Protein AF-A0A383EMR1-F1 (afdb_monomer_lite)

Sequence (99 aa):
NNWFMPKEYIEFDISKWVLEQCDGDTELQRAGQELMAFQERNLLPLLNFMYYLVETMKKHNIVWGVGRGSSVSSFVLYKIGINRINPIYYSLDFSEFLR

Secondary structure (DSSP, 8-state):
----S-HHHHS--HHHHHHHT--HHHHHHHHHHHHHHHHHTT-HHHHHHHHHHHHHHHHTT----S--GGGGG-HHHHHHTS--S-TTTTT--GGGT--

Radius of gyration: 13.09 Å; chains: 1; bounding box: 33×26×32 Å

pLDDT: mean 92.21, std 7.54, range [53.56, 98.19]

Structure (mmCIF, N/CA/C/O backbone):
data_AF-A0A383EMR1-F1
#
_entry.id   AF-A0A383EMR1-F1
#
loop_
_atom_site.group_PDB
_atom_site.id
_atom_site.type_symbol
_atom_site.label_atom_id
_atom_site.label_alt_id
_atom_site.label_comp_id
_atom_site.label_asym_id
_atom_site.label_entity_id
_atom_site.label_seq_id
_atom_site.pdbx_PDB_ins_code
_atom_site.Cartn_x
_atom_site.Cartn_y
_atom_site.Cartn_z
_atom_site.occupancy
_atom_site.B_iso_or_equiv
_atom_site.auth_seq_id
_atom_site.auth_comp_id
_atom_site.auth_asym_id
_atom_site.auth_atom_id
_atom_site.pdbx_PDB_model_num
ATOM 1 N N . ASN A 1 1 ? 17.380 8.052 -4.650 1.00 53.56 1 ASN A N 1
ATOM 2 C CA . ASN A 1 1 ? 16.079 8.375 -5.277 1.00 53.56 1 ASN A CA 1
ATOM 3 C C . ASN A 1 1 ? 15.882 7.764 -6.664 1.00 53.56 1 ASN A C 1
ATOM 5 O O . ASN A 1 1 ? 15.210 8.373 -7.480 1.00 53.56 1 ASN A O 1
ATOM 9 N N . ASN A 1 2 ? 16.365 6.546 -6.934 1.00 67.56 2 ASN A N 1
ATOM 10 C CA . ASN A 1 2 ? 16.179 5.916 -8.248 1.00 67.56 2 ASN A CA 1
ATOM 11 C C . ASN A 1 2 ? 15.394 4.6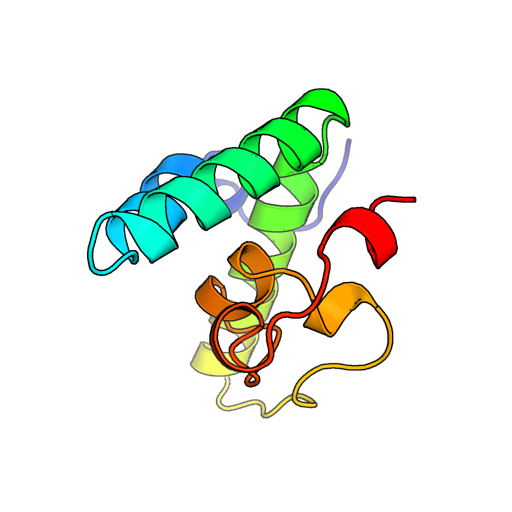14 -8.077 1.00 67.56 2 ASN A C 1
ATOM 13 O O . ASN A 1 2 ? 15.975 3.534 -8.033 1.00 67.56 2 ASN A O 1
ATOM 17 N N . TRP A 1 3 ? 14.075 4.734 -7.914 1.00 82.69 3 TRP A N 1
ATOM 18 C CA . TRP A 1 3 ? 13.182 3.586 -8.052 1.00 82.69 3 TRP A CA 1
ATOM 19 C C . TRP A 1 3 ? 13.100 3.228 -9.536 1.00 82.69 3 TRP A C 1
ATOM 21 O O . TRP A 1 3 ? 12.774 4.078 -10.363 1.00 82.69 3 TRP A O 1
ATOM 31 N N . PHE A 1 4 ? 13.432 1.985 -9.880 1.00 88.31 4 PHE A N 1
ATOM 32 C CA . PHE A 1 4 ? 13.408 1.505 -11.261 1.00 88.31 4 PHE A CA 1
ATOM 33 C C . PHE A 1 4 ? 11.981 1.130 -11.674 1.00 88.31 4 PHE A C 1
ATOM 35 O O . PHE A 1 4 ? 11.599 -0.039 -11.639 1.00 88.31 4 PHE A O 1
ATOM 42 N N . MET A 1 5 ? 11.193 2.135 -12.051 1.00 92.25 5 MET A N 1
ATOM 43 C CA . MET A 1 5 ? 9.844 1.971 -12.596 1.00 92.25 5 MET A CA 1
ATOM 44 C C . MET A 1 5 ? 9.519 3.081 -13.612 1.00 92.25 5 MET A C 1
ATOM 46 O O . MET A 1 5 ? 10.152 4.140 -13.568 1.00 92.25 5 MET A O 1
ATOM 50 N N . PRO A 1 6 ? 8.571 2.866 -14.545 1.00 94.69 6 PRO A N 1
ATOM 51 C CA . PRO A 1 6 ? 8.178 3.883 -15.518 1.00 94.69 6 PRO A CA 1
ATOM 52 C C . PRO A 1 6 ? 7.640 5.161 -14.858 1.00 94.69 6 PRO A C 1
ATOM 54 O O . PRO A 1 6 ? 7.070 5.123 -13.767 1.00 94.69 6 PRO A O 1
ATOM 57 N N . LYS A 1 7 ? 7.783 6.300 -15.550 1.00 93.31 7 LYS A N 1
ATOM 58 C CA . LYS A 1 7 ? 7.406 7.630 -15.039 1.00 93.31 7 LYS A CA 1
ATOM 59 C C . LYS A 1 7 ? 5.942 7.709 -14.585 1.00 93.31 7 LYS A C 1
ATOM 61 O O . LYS A 1 7 ? 5.665 8.323 -13.561 1.00 93.31 7 LYS A O 1
ATOM 66 N N . GLU A 1 8 ? 5.044 7.028 -15.293 1.00 94.50 8 GLU A N 1
ATOM 67 C CA . GLU A 1 8 ? 3.615 6.958 -14.956 1.00 94.50 8 GLU A CA 1
ATOM 68 C C . GLU A 1 8 ? 3.349 6.390 -13.554 1.00 94.50 8 GLU A C 1
ATOM 70 O O . GLU A 1 8 ? 2.416 6.832 -12.897 1.00 94.50 8 GLU A O 1
ATOM 75 N N . TYR A 1 9 ? 4.200 5.482 -13.060 1.00 95.06 9 TYR A N 1
ATOM 76 C CA . TYR A 1 9 ? 4.112 4.937 -11.702 1.00 95.06 9 TYR A CA 1
ATOM 77 C C . TYR A 1 9 ? 4.820 5.824 -10.672 1.00 95.06 9 TYR A C 1
ATOM 79 O O . TYR A 1 9 ? 4.433 5.847 -9.509 1.00 95.06 9 TYR A O 1
ATOM 87 N N . ILE A 1 10 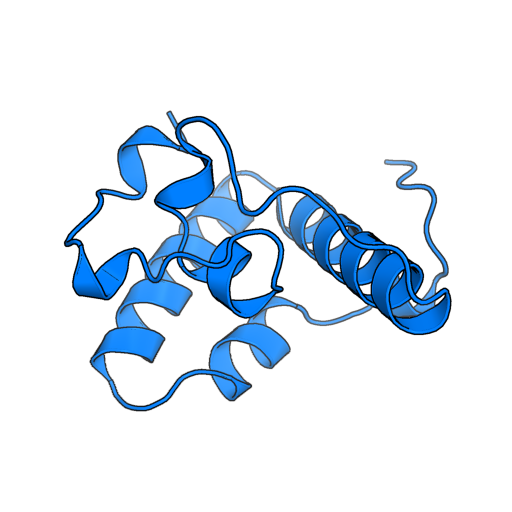? 5.848 6.580 -11.071 1.00 93.25 10 ILE A N 1
ATOM 88 C CA . ILE A 1 10 ? 6.525 7.549 -10.190 1.00 93.25 10 ILE A CA 1
ATOM 89 C C . ILE A 1 10 ? 5.579 8.687 -9.817 1.00 93.25 10 ILE A C 1
ATOM 91 O O . ILE A 1 10 ? 5.499 9.046 -8.646 1.00 93.25 10 ILE A O 1
ATOM 95 N N . GLU A 1 11 ? 4.858 9.220 -10.798 1.00 93.75 11 GLU A N 1
ATOM 96 C CA . GLU A 1 11 ? 3.930 10.345 -10.628 1.00 93.75 11 GLU A CA 1
ATOM 97 C C . GLU A 1 11 ? 2.522 9.899 -10.198 1.00 93.75 11 GLU A C 1
ATOM 99 O O . GLU A 1 11 ? 1.631 10.731 -10.040 1.00 93.75 11 GLU A O 1
ATOM 104 N N . PHE A 1 12 ? 2.314 8.594 -10.001 1.00 96.06 12 PHE A N 1
ATOM 105 C CA . PHE A 1 12 ? 1.030 8.035 -9.601 1.00 96.06 12 PHE A CA 1
ATOM 106 C C . PHE A 1 12 ? 0.659 8.436 -8.169 1.00 96.06 12 PHE A C 1
ATOM 108 O O . PHE A 1 12 ? 1.445 8.256 -7.233 1.00 96.06 12 PHE A O 1
ATOM 115 N N . ASP A 1 13 ? -0.569 8.926 -7.993 1.00 97.25 13 ASP A N 1
ATOM 116 C CA . ASP A 1 13 ? -1.145 9.221 -6.681 1.00 97.25 13 ASP A CA 1
ATOM 117 C C . ASP A 1 13 ? -1.712 7.940 -6.053 1.00 97.25 13 ASP A C 1
ATOM 119 O O . ASP A 1 13 ? -2.906 7.632 -6.138 1.00 97.25 13 ASP A O 1
ATOM 123 N N . ILE A 1 14 ? -0.821 7.164 -5.433 1.00 97.56 14 ILE A N 1
ATOM 124 C CA . ILE A 1 14 ? -1.191 5.907 -4.777 1.00 97.56 14 ILE A CA 1
ATOM 125 C C . ILE A 1 14 ? -2.141 6.112 -3.605 1.00 97.56 14 ILE A C 1
ATOM 127 O O . ILE A 1 14 ? -3.000 5.267 -3.371 1.00 97.56 14 ILE A O 1
ATOM 131 N N . SER A 1 15 ? -2.027 7.229 -2.885 1.00 97.62 15 SER A N 1
ATOM 132 C CA . SER A 1 15 ? -2.888 7.521 -1.742 1.00 97.62 15 SER A CA 1
ATOM 133 C C . SER A 1 15 ? -4.333 7.665 -2.196 1.00 97.62 15 SER A C 1
ATOM 135 O O . SER A 1 15 ? -5.217 7.010 -1.644 1.00 97.62 15 SER A O 1
ATOM 137 N N . LYS A 1 16 ? -4.566 8.457 -3.250 1.00 98.12 16 LYS A N 1
ATOM 138 C CA . LYS A 1 16 ? -5.892 8.596 -3.850 1.00 98.12 16 LYS A CA 1
ATOM 139 C C . LYS A 1 16 ? -6.424 7.255 -4.346 1.00 98.12 16 LYS A C 1
ATOM 141 O O . LYS A 1 16 ? -7.539 6.888 -3.985 1.00 98.12 16 LYS A O 1
ATOM 146 N N . TRP A 1 17 ? -5.624 6.508 -5.109 1.00 98.19 17 TRP A N 1
ATOM 147 C CA . TRP A 1 17 ? -6.057 5.218 -5.648 1.00 98.19 17 TRP A CA 1
ATOM 148 C C . TRP A 1 17 ? -6.477 4.242 -4.543 1.00 98.19 17 TRP A C 1
ATOM 150 O O . TRP A 1 17 ? -7.545 3.646 -4.638 1.00 98.19 17 TRP A O 1
ATOM 160 N N . VAL A 1 18 ? -5.686 4.113 -3.469 1.00 98.00 18 VAL A N 1
ATOM 161 C CA . VAL A 1 18 ? -6.000 3.222 -2.338 1.00 98.00 18 VAL A CA 1
ATOM 162 C C . VAL A 1 18 ? -7.312 3.621 -1.660 1.00 98.00 18 VAL A C 1
ATOM 164 O O . VAL A 1 18 ? -8.130 2.749 -1.366 1.00 98.00 18 VAL A O 1
ATOM 167 N N . LEU A 1 19 ? -7.530 4.917 -1.422 1.00 97.94 19 LEU A N 1
ATOM 168 C CA . LEU A 1 19 ? -8.761 5.414 -0.799 1.00 97.94 19 LEU A CA 1
ATOM 169 C C . LEU A 1 19 ? -9.990 5.149 -1.680 1.00 97.94 19 LEU A C 1
ATOM 171 O O . LEU A 1 19 ? -11.030 4.757 -1.163 1.00 97.94 19 LEU A O 1
ATOM 175 N N . GLU A 1 20 ? -9.858 5.278 -3.002 1.00 97.88 20 GLU A N 1
ATOM 176 C CA . GLU A 1 20 ? -10.921 4.945 -3.961 1.00 97.88 20 GLU A CA 1
ATOM 177 C C . GLU A 1 20 ? -11.254 3.441 -3.999 1.00 97.88 20 GLU A C 1
ATOM 179 O O . GLU A 1 20 ? -12.351 3.075 -4.410 1.00 97.88 20 GLU A O 1
ATOM 184 N N . GLN A 1 21 ? -10.341 2.563 -3.560 1.00 97.00 21 GLN A N 1
ATOM 185 C CA . GLN A 1 21 ? -10.597 1.117 -3.455 1.00 97.00 21 GLN A CA 1
ATOM 186 C C . GLN A 1 21 ? -11.273 0.703 -2.136 1.00 97.00 21 GLN A C 1
ATOM 188 O O . GLN A 1 21 ? -11.518 -0.492 -1.927 1.00 97.00 21 GLN A O 1
ATOM 193 N N . CYS A 1 22 ? -11.490 1.629 -1.202 1.00 97.25 22 CYS A N 1
ATOM 194 C CA . CYS A 1 22 ? -12.065 1.324 0.107 1.00 97.25 22 CYS A CA 1
ATOM 195 C C . CYS A 1 22 ? -13.597 1.257 0.050 1.00 97.25 22 CYS A C 1
ATOM 197 O O . CYS A 1 22 ? -14.237 2.079 -0.600 1.00 97.25 22 CYS A O 1
ATOM 199 N N . ASP A 1 23 ? -14.173 0.301 0.775 1.00 96.31 23 ASP A N 1
ATOM 200 C CA . ASP A 1 23 ? -15.613 0.121 0.938 1.00 96.31 23 ASP A CA 1
ATOM 201 C C . ASP A 1 23 ? -16.023 0.431 2.386 1.00 96.31 23 ASP A C 1
ATOM 203 O O . ASP A 1 23 ? -15.689 -0.290 3.331 1.00 96.31 23 ASP A O 1
ATOM 207 N N . GLY A 1 24 ? -16.723 1.552 2.557 1.00 96.62 24 GLY A N 1
ATOM 208 C CA . GLY A 1 24 ? -17.194 2.043 3.848 1.00 96.62 24 GLY A CA 1
ATOM 209 C C . GLY A 1 24 ? -16.129 2.706 4.732 1.00 96.62 24 GLY A C 1
ATOM 210 O O . GLY A 1 24 ? -14.929 2.740 4.446 1.00 96.62 24 GLY A O 1
ATOM 211 N N . ASP A 1 25 ? -16.600 3.247 5.857 1.00 96.75 25 ASP A N 1
ATOM 212 C CA . ASP A 1 25 ? -15.794 4.098 6.739 1.00 96.75 25 ASP A CA 1
ATOM 213 C C . ASP A 1 25 ? -14.651 3.344 7.429 1.00 96.75 25 ASP A C 1
ATOM 215 O O . ASP A 1 25 ? -13.587 3.913 7.663 1.00 96.75 25 ASP A O 1
ATOM 219 N N . THR A 1 26 ? -14.836 2.059 7.743 1.00 96.19 26 THR A N 1
ATOM 220 C CA . THR A 1 26 ? -13.814 1.250 8.425 1.00 96.19 26 THR A CA 1
ATOM 221 C C . THR A 1 26 ? -12.564 1.076 7.566 1.00 96.19 26 THR A C 1
ATOM 223 O O . THR A 1 26 ? -11.446 1.256 8.053 1.00 96.19 26 THR A O 1
ATOM 226 N N . GLU A 1 27 ? -12.741 0.752 6.283 1.00 97.50 27 GLU A N 1
ATOM 227 C CA . GLU A 1 27 ? -11.624 0.609 5.352 1.00 97.50 27 GLU A CA 1
ATOM 228 C C . GLU A 1 27 ? -10.949 1.957 5.090 1.00 97.50 27 GLU A C 1
ATOM 230 O O . GLU A 1 27 ? -9.721 2.038 5.141 1.00 97.50 27 GLU A O 1
ATOM 235 N N . LEU A 1 28 ? -11.738 3.022 4.897 1.00 97.75 28 LEU A N 1
ATOM 236 C CA . LEU A 1 28 ? -11.227 4.381 4.696 1.00 97.75 28 LEU A CA 1
ATOM 237 C C . LEU A 1 28 ? -10.384 4.863 5.881 1.00 97.75 28 LEU A C 1
ATOM 239 O O . LEU A 1 28 ? -9.286 5.383 5.684 1.00 97.75 28 LEU A O 1
ATOM 243 N N . GLN A 1 29 ? -10.860 4.663 7.113 1.00 96.88 29 GLN A N 1
ATOM 244 C CA . GLN A 1 29 ? -10.121 5.041 8.318 1.00 96.88 29 GLN A CA 1
ATOM 245 C C . GLN A 1 29 ? -8.803 4.274 8.428 1.00 96.88 29 GLN A C 1
ATOM 247 O O . GLN A 1 29 ? -7.758 4.885 8.659 1.00 96.88 29 GLN A O 1
ATOM 252 N N . ARG A 1 30 ? -8.828 2.951 8.217 1.00 96.69 30 ARG A N 1
ATOM 253 C CA . ARG A 1 30 ? -7.617 2.125 8.279 1.00 96.69 30 ARG A CA 1
ATOM 254 C C . ARG A 1 30 ? -6.621 2.507 7.185 1.00 96.69 30 ARG A C 1
ATOM 256 O O . ARG A 1 30 ? -5.447 2.711 7.484 1.00 96.69 30 ARG A O 1
ATOM 263 N N . ALA A 1 31 ? -7.073 2.638 5.940 1.00 97.56 31 ALA A N 1
ATOM 264 C CA . ALA A 1 31 ? -6.228 3.055 4.825 1.00 97.56 31 ALA A CA 1
ATOM 265 C C . ALA A 1 31 ? -5.614 4.437 5.074 1.00 97.56 31 ALA A C 1
ATOM 267 O O . ALA A 1 31 ? -4.409 4.606 4.902 1.00 97.56 31 ALA A O 1
ATOM 268 N N . GLY A 1 32 ? -6.410 5.402 5.544 1.00 97.25 32 GLY A N 1
ATOM 269 C CA . GLY A 1 32 ? -5.936 6.744 5.878 1.00 97.25 32 GLY A CA 1
ATOM 270 C C . GLY A 1 32 ? -4.840 6.737 6.946 1.00 97.25 32 GLY A C 1
ATOM 271 O O . GLY A 1 32 ? -3.804 7.372 6.761 1.00 97.25 32 GLY A O 1
ATOM 272 N N . GLN A 1 33 ? -5.027 5.979 8.032 1.00 96.62 33 GLN A N 1
ATOM 273 C CA . GLN A 1 33 ? -4.021 5.830 9.091 1.00 96.62 33 GLN A CA 1
ATOM 274 C C . GLN A 1 33 ? -2.698 5.267 8.562 1.00 96.62 33 GLN A C 1
ATOM 276 O O . GLN A 1 33 ? -1.632 5.820 8.838 1.00 96.62 33 GLN A O 1
ATOM 281 N N . GLU A 1 34 ? -2.755 4.191 7.777 1.00 97.06 34 GLU A N 1
ATOM 282 C CA . GLU A 1 34 ? -1.553 3.579 7.210 1.00 97.06 34 GLU A CA 1
ATOM 283 C C . GLU A 1 34 ? -0.855 4.506 6.206 1.00 97.06 34 GLU A C 1
ATOM 285 O O . GLU A 1 34 ? 0.364 4.673 6.272 1.00 97.06 34 GLU A O 1
ATOM 290 N N . LEU A 1 35 ? -1.607 5.152 5.307 1.00 97.69 35 LEU A N 1
ATOM 291 C CA . LEU A 1 35 ? -1.065 6.085 4.311 1.00 97.69 35 LEU A CA 1
ATOM 292 C C . LEU A 1 35 ? -0.365 7.281 4.966 1.00 97.69 35 LEU A C 1
ATOM 294 O O . LEU A 1 35 ? 0.722 7.656 4.523 1.00 97.69 35 LEU A O 1
ATOM 298 N N . MET A 1 36 ? -0.930 7.837 6.044 1.00 97.12 36 MET A N 1
ATOM 299 C CA . MET A 1 36 ? -0.264 8.882 6.830 1.00 97.12 36 MET A CA 1
ATOM 300 C C . MET A 1 36 ? 1.065 8.378 7.404 1.00 97.12 36 MET A C 1
ATOM 302 O O . MET A 1 36 ? 2.091 9.030 7.226 1.00 97.12 36 MET A O 1
ATOM 306 N N . ALA A 1 37 ? 1.086 7.179 7.991 1.00 96.25 37 ALA A N 1
ATOM 307 C CA . ALA A 1 37 ? 2.303 6.598 8.556 1.00 96.25 37 ALA A CA 1
ATOM 308 C C . ALA A 1 37 ? 3.391 6.311 7.499 1.00 96.25 37 ALA A C 1
ATOM 310 O O . ALA A 1 37 ? 4.585 6.473 7.782 1.00 96.25 37 ALA A O 1
ATOM 311 N N . PHE A 1 38 ? 3.007 5.909 6.280 1.00 96.25 38 PHE A N 1
ATOM 312 C CA . PHE A 1 38 ? 3.932 5.793 5.147 1.00 96.25 38 PHE A CA 1
ATOM 313 C C . PHE A 1 38 ? 4.447 7.165 4.697 1.00 96.25 38 PHE A C 1
ATOM 315 O O . PHE A 1 38 ? 5.643 7.309 4.435 1.00 96.25 38 PHE A O 1
ATOM 322 N N . GLN A 1 39 ? 3.578 8.175 4.621 1.00 95.75 39 GLN A N 1
ATOM 323 C CA . GLN A 1 39 ? 3.951 9.532 4.222 1.00 95.75 39 GLN A CA 1
ATOM 324 C C . GLN A 1 39 ? 4.938 10.168 5.205 1.00 95.75 39 GLN A C 1
ATOM 326 O O . GLN A 1 39 ? 5.965 10.686 4.775 1.00 95.75 39 GLN A O 1
ATOM 331 N N . GLU A 1 40 ? 4.685 10.065 6.511 1.00 95.94 40 GLU A N 1
ATOM 332 C CA . GLU A 1 40 ? 5.576 10.561 7.573 1.00 95.94 40 GLU A CA 1
ATOM 333 C C . GLU A 1 40 ? 6.997 9.980 7.476 1.00 95.94 40 GLU A C 1
ATOM 335 O O . GLU A 1 40 ? 7.972 10.625 7.858 1.00 95.94 40 GLU A O 1
ATOM 340 N N . ARG A 1 41 ? 7.127 8.771 6.917 1.00 94.62 41 ARG A N 1
ATOM 341 C CA . ARG A 1 41 ? 8.402 8.069 6.705 1.00 94.62 41 ARG A CA 1
ATOM 342 C C . ARG A 1 41 ? 8.975 8.245 5.293 1.00 94.62 41 ARG A C 1
ATOM 344 O O . ARG A 1 41 ? 9.989 7.631 4.976 1.00 94.62 41 ARG A O 1
ATOM 351 N N . ASN A 1 42 ? 8.354 9.062 4.438 1.00 94.69 42 ASN A N 1
ATOM 352 C CA . ASN A 1 42 ? 8.705 9.229 3.020 1.00 94.69 42 ASN A CA 1
ATOM 353 C C . ASN A 1 42 ? 8.673 7.915 2.209 1.00 94.69 42 ASN A C 1
ATOM 355 O O . ASN A 1 42 ? 9.468 7.712 1.290 1.00 94.69 42 ASN A O 1
ATOM 359 N N . L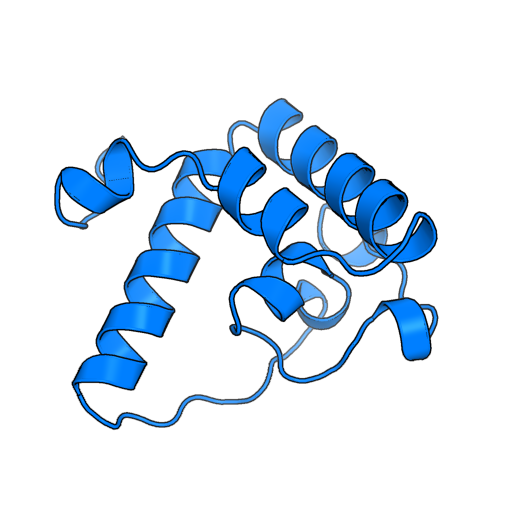EU A 1 43 ? 7.742 7.015 2.538 1.00 95.62 43 LEU A N 1
ATOM 360 C CA . LEU A 1 43 ? 7.605 5.691 1.925 1.00 95.62 43 LEU A CA 1
ATOM 361 C C . LEU A 1 43 ? 6.532 5.620 0.825 1.00 95.62 43 LEU A C 1
ATOM 363 O O . LEU A 1 43 ? 6.309 4.549 0.273 1.00 95.62 43 LEU A O 1
ATOM 367 N N . LEU A 1 44 ? 5.892 6.724 0.431 1.00 95.94 44 LEU A N 1
ATOM 368 C CA . LEU A 1 44 ? 4.958 6.702 -0.710 1.00 95.94 44 LEU A CA 1
ATOM 369 C C . LEU A 1 44 ? 5.599 6.177 -2.016 1.00 95.94 44 LEU A C 1
ATOM 371 O O . LEU A 1 44 ? 4.969 5.361 -2.688 1.00 95.94 44 LEU A O 1
ATOM 375 N N . PRO A 1 45 ? 6.868 6.503 -2.353 1.00 95.31 45 PRO A N 1
ATOM 376 C CA . PRO A 1 45 ? 7.528 5.912 -3.520 1.00 95.31 45 PRO A CA 1
ATOM 377 C C . PRO A 1 45 ? 7.671 4.383 -3.451 1.00 95.31 45 PRO A C 1
ATOM 379 O O . PRO A 1 45 ? 7.654 3.721 -4.487 1.00 95.31 45 PRO A O 1
ATOM 382 N N . LEU A 1 46 ? 7.784 3.813 -2.243 1.00 94.88 46 LEU A N 1
ATOM 383 C CA . LEU A 1 46 ? 7.778 2.361 -2.044 1.00 94.88 46 LEU A CA 1
ATOM 384 C C . LEU A 1 46 ? 6.415 1.778 -2.432 1.00 94.88 46 LEU A C 1
ATOM 386 O O . LEU A 1 46 ? 6.369 0.756 -3.109 1.00 94.88 46 LEU A O 1
ATOM 390 N N . LEU A 1 47 ? 5.314 2.425 -2.039 1.00 96.50 47 LEU A N 1
ATOM 391 C CA . LEU A 1 47 ? 3.964 1.980 -2.394 1.00 96.50 47 LEU A CA 1
ATOM 392 C C . LEU A 1 47 ? 3.726 2.044 -3.908 1.00 96.50 47 LEU A C 1
ATOM 394 O O . LEU A 1 47 ? 3.216 1.080 -4.478 1.00 96.50 47 LEU A O 1
ATOM 398 N N . ASN A 1 48 ? 4.178 3.115 -4.570 1.00 96.88 48 ASN A N 1
ATOM 399 C CA . ASN A 1 48 ? 4.148 3.228 -6.033 1.00 96.88 48 ASN A CA 1
ATOM 400 C C . ASN A 1 48 ? 4.892 2.064 -6.700 1.00 96.88 48 ASN A C 1
ATOM 402 O O . ASN A 1 48 ? 4.392 1.456 -7.647 1.00 96.88 48 ASN A O 1
ATOM 406 N N . PHE A 1 49 ? 6.064 1.706 -6.168 1.00 96.06 49 PHE A N 1
ATOM 407 C CA . PHE A 1 49 ? 6.832 0.569 -6.664 1.00 96.06 49 PHE A CA 1
ATOM 408 C C . PHE A 1 49 ? 6.126 -0.772 -6.426 1.00 96.06 49 PHE A C 1
ATOM 410 O O . PHE A 1 49 ? 6.112 -1.615 -7.321 1.00 96.06 49 PHE A O 1
ATOM 417 N N . MET A 1 50 ? 5.505 -0.977 -5.260 1.00 95.31 50 MET A N 1
ATOM 418 C CA . MET A 1 50 ? 4.717 -2.186 -4.985 1.00 95.31 50 MET A CA 1
ATOM 419 C C . MET A 1 50 ? 3.531 -2.318 -5.941 1.00 95.31 50 MET A C 1
ATOM 421 O O . MET A 1 50 ? 3.263 -3.410 -6.440 1.00 95.31 50 MET A O 1
ATOM 425 N N . TYR A 1 51 ? 2.852 -1.210 -6.236 1.00 96.31 51 TYR A N 1
ATOM 426 C CA . TYR A 1 51 ? 1.771 -1.177 -7.214 1.00 96.31 51 TYR A CA 1
ATOM 427 C C . TYR A 1 51 ? 2.269 -1.530 -8.620 1.00 96.31 51 TYR A C 1
ATOM 429 O O . TYR A 1 51 ? 1.739 -2.446 -9.247 1.00 96.31 51 TYR A O 1
ATOM 437 N N . TYR A 1 52 ? 3.358 -0.903 -9.075 1.00 96.25 52 TYR A N 1
ATOM 438 C CA . TYR A 1 52 ? 4.017 -1.246 -10.339 1.00 96.25 52 TYR A CA 1
ATOM 439 C C . TYR A 1 52 ? 4.395 -2.733 -10.427 1.00 96.25 52 TYR A C 1
ATOM 441 O O . TYR A 1 52 ? 4.156 -3.383 -11.449 1.00 96.25 52 TYR A O 1
ATOM 449 N N . LEU A 1 53 ? 4.971 -3.286 -9.357 1.00 94.81 53 LEU A N 1
ATOM 450 C CA . LEU A 1 53 ? 5.369 -4.689 -9.282 1.00 94.81 53 LEU A CA 1
ATOM 451 C C . LEU A 1 53 ? 4.167 -5.617 -9.483 1.00 94.81 53 LEU A C 1
ATOM 453 O O . LEU A 1 53 ? 4.228 -6.529 -10.308 1.00 94.81 53 LEU A O 1
ATOM 457 N N . VAL A 1 54 ? 3.075 -5.363 -8.759 1.00 94.44 54 VAL A N 1
ATOM 458 C CA . VAL A 1 54 ? 1.846 -6.157 -8.857 1.00 94.44 54 VAL A CA 1
ATOM 459 C C . VAL A 1 54 ? 1.238 -6.056 -10.253 1.00 94.44 54 VAL A C 1
ATOM 461 O O . VAL A 1 54 ? 0.924 -7.084 -10.851 1.00 94.44 54 VAL A O 1
ATOM 464 N N . GLU A 1 55 ? 1.114 -4.851 -10.806 1.00 95.12 55 GLU A N 1
ATOM 465 C CA . GLU A 1 55 ? 0.556 -4.650 -12.148 1.00 95.12 55 GLU A CA 1
ATOM 466 C C . GLU A 1 55 ? 1.400 -5.341 -13.225 1.00 95.12 55 GLU A C 1
ATOM 468 O O . GLU A 1 55 ? 0.864 -5.998 -14.121 1.00 95.12 55 GLU A O 1
ATOM 473 N N . THR A 1 56 ? 2.726 -5.296 -13.092 1.00 95.06 56 THR A N 1
ATOM 474 C CA . THR A 1 56 ? 3.646 -6.009 -13.985 1.00 95.06 56 THR A CA 1
ATOM 475 C C . THR A 1 56 ? 3.442 -7.519 -13.889 1.00 95.06 56 THR A C 1
ATOM 477 O O . THR A 1 56 ? 3.291 -8.192 -14.909 1.00 95.06 56 THR A O 1
ATOM 480 N N . MET A 1 57 ? 3.381 -8.074 -12.677 1.00 93.94 57 MET A N 1
ATOM 481 C CA . MET A 1 57 ? 3.162 -9.509 -12.495 1.00 93.94 57 MET A CA 1
ATOM 482 C C . MET A 1 57 ? 1.809 -9.955 -13.064 1.00 93.94 57 MET A C 1
ATOM 484 O O . MET A 1 57 ? 1.766 -10.953 -13.784 1.00 93.94 57 MET A O 1
ATOM 488 N N . LYS A 1 58 ? 0.728 -9.195 -12.831 1.00 93.00 58 LYS A N 1
ATOM 489 C CA . LYS A 1 58 ? -0.598 -9.471 -13.414 1.00 93.00 58 LYS A CA 1
ATOM 490 C C . LYS A 1 58 ? -0.553 -9.462 -14.9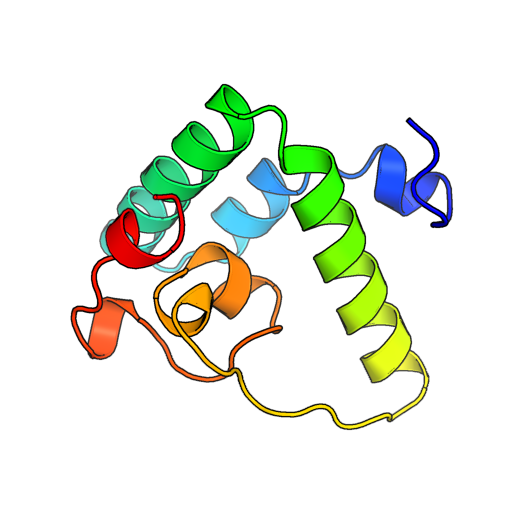38 1.00 93.00 58 LYS A C 1
ATOM 492 O O . LYS A 1 58 ? -1.003 -10.419 -15.561 1.00 93.00 58 LYS A O 1
ATOM 497 N N . LYS A 1 59 ? 0.031 -8.419 -15.539 1.00 95.69 59 LYS A N 1
ATOM 498 C CA . LYS A 1 59 ? 0.151 -8.270 -16.998 1.00 95.69 59 LYS A CA 1
ATOM 499 C C . LYS A 1 59 ? 0.863 -9.458 -17.650 1.00 95.69 59 LYS A C 1
ATOM 501 O O . LYS A 1 59 ? 0.523 -9.843 -18.765 1.00 95.69 59 LYS A O 1
ATOM 506 N N . HIS A 1 60 ? 1.834 -10.040 -16.953 1.00 95.94 60 HIS A N 1
ATOM 507 C CA . HIS A 1 60 ? 2.607 -11.186 -17.426 1.00 95.94 60 HIS A CA 1
ATOM 508 C C . HIS A 1 60 ? 2.077 -12.545 -16.932 1.00 95.94 60 HIS A C 1
ATOM 510 O O . HIS A 1 60 ? 2.727 -13.560 -17.170 1.00 95.94 60 HIS A O 1
ATOM 516 N N . ASN A 1 61 ? 0.904 -12.590 -16.286 1.00 94.12 61 ASN A N 1
ATOM 517 C CA . ASN A 1 61 ? 0.312 -13.801 -15.699 1.00 94.12 61 ASN A CA 1
ATOM 518 C C . ASN A 1 61 ? 1.255 -14.535 -14.725 1.00 94.12 61 ASN A C 1
ATOM 520 O O . ASN A 1 61 ? 1.253 -15.763 -14.632 1.00 94.12 61 ASN A O 1
ATOM 524 N N . ILE A 1 62 ? 2.075 -13.780 -13.994 1.00 93.56 62 ILE A N 1
ATOM 525 C CA . ILE A 1 62 ? 2.986 -14.302 -12.977 1.00 93.56 62 ILE A CA 1
ATOM 526 C C . ILE A 1 62 ? 2.244 -14.345 -11.644 1.00 93.56 62 ILE A C 1
ATOM 528 O O . ILE A 1 62 ? 1.665 -13.351 -11.213 1.00 93.56 62 ILE A O 1
ATOM 532 N N . VAL A 1 63 ? 2.289 -15.489 -10.965 1.00 87.25 63 VAL A N 1
ATOM 533 C CA . VAL A 1 63 ? 1.750 -15.647 -9.608 1.00 87.25 63 VAL A CA 1
ATOM 534 C C . VAL A 1 63 ? 2.852 -15.376 -8.585 1.00 87.25 63 VAL A C 1
ATOM 536 O O . VAL A 1 63 ? 3.980 -15.837 -8.749 1.00 87.25 63 VAL A O 1
ATOM 539 N N . TRP A 1 64 ? 2.524 -14.667 -7.505 1.00 88.12 64 TRP A N 1
ATOM 540 C CA . TRP A 1 64 ? 3.418 -14.429 -6.369 1.00 88.12 64 TRP A CA 1
ATOM 541 C C . TRP A 1 64 ? 2.815 -14.941 -5.057 1.00 88.12 64 TRP A C 1
ATOM 543 O O . TRP A 1 64 ? 1.610 -15.178 -4.941 1.00 88.12 64 TRP A O 1
ATOM 553 N N . GLY A 1 65 ? 3.687 -15.141 -4.066 1.00 80.38 65 GLY A N 1
ATOM 554 C CA . GLY A 1 65 ? 3.293 -15.571 -2.726 1.00 80.38 65 GLY A CA 1
ATOM 555 C C . GLY A 1 65 ? 2.409 -14.535 -2.028 1.00 80.38 65 GLY A C 1
ATOM 556 O O . GLY A 1 65 ? 2.605 -13.335 -2.178 1.00 80.38 65 GLY A O 1
ATOM 557 N N . VAL A 1 66 ? 1.453 -15.009 -1.232 1.00 70.94 66 VAL A N 1
ATOM 558 C CA . VAL A 1 66 ? 0.307 -14.229 -0.724 1.00 70.94 66 VAL A CA 1
ATOM 559 C C . VAL A 1 66 ? 0.579 -13.376 0.529 1.00 70.94 66 VAL A C 1
ATOM 561 O O . VAL A 1 66 ? -0.358 -13.017 1.243 1.00 70.94 66 VAL A O 1
ATOM 564 N N . GLY A 1 67 ? 1.844 -13.027 0.772 1.00 70.88 67 GLY A N 1
ATOM 565 C CA . GLY A 1 67 ? 2.305 -12.285 1.951 1.00 70.88 67 GLY A CA 1
ATOM 566 C C . GLY A 1 67 ? 3.092 -13.157 2.937 1.00 70.88 67 GLY A C 1
ATOM 567 O O . GLY A 1 67 ? 2.786 -14.333 3.131 1.00 70.8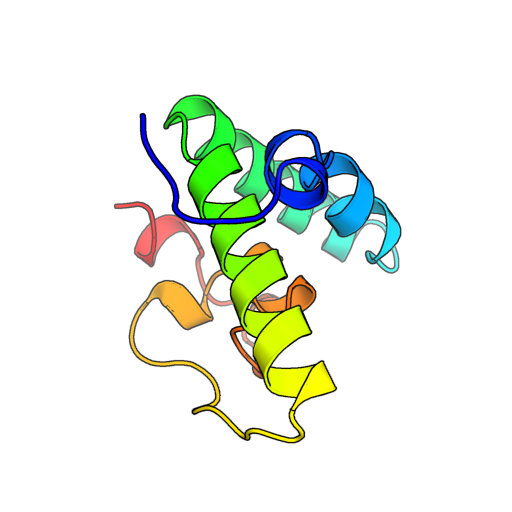8 67 GLY A O 1
ATOM 568 N N . ARG A 1 68 ? 4.151 -12.594 3.535 1.00 79.62 68 ARG A N 1
ATOM 569 C CA . ARG A 1 68 ? 4.980 -13.248 4.564 1.00 79.62 68 ARG A CA 1
ATOM 570 C C . ARG A 1 68 ? 5.509 -12.219 5.560 1.00 79.62 68 ARG A C 1
ATOM 572 O O . ARG A 1 68 ? 5.907 -11.131 5.156 1.00 79.62 68 ARG A O 1
ATOM 579 N N . GLY A 1 69 ? 5.594 -12.601 6.832 1.00 85.25 69 GLY A N 1
ATOM 580 C CA . GLY A 1 69 ? 6.064 -11.714 7.899 1.00 85.25 69 GLY A CA 1
ATOM 581 C C . GLY A 1 69 ? 5.056 -10.616 8.247 1.00 85.25 69 GLY A C 1
ATOM 582 O O . GLY A 1 69 ? 3.867 -10.742 7.959 1.00 85.25 69 GLY A O 1
ATOM 583 N N . SER A 1 70 ? 5.540 -9.538 8.862 1.00 87.62 70 SER A N 1
ATOM 584 C CA . SER A 1 70 ? 4.695 -8.453 9.376 1.00 87.62 70 SER A CA 1
ATOM 585 C C . SER A 1 70 ? 3.987 -7.645 8.286 1.00 87.62 70 SER A C 1
ATOM 587 O O . SER A 1 70 ? 2.977 -7.020 8.573 1.00 87.62 70 SER A O 1
ATOM 589 N N . SER A 1 71 ? 4.417 -7.704 7.019 1.00 89.31 71 SER A N 1
ATOM 590 C CA . SER A 1 71 ? 3.754 -6.968 5.929 1.00 89.31 71 SER A CA 1
ATOM 591 C C . SER A 1 71 ? 2.292 -7.358 5.725 1.00 89.31 71 SER A C 1
ATOM 593 O O . SER A 1 71 ? 1.525 -6.557 5.193 1.00 89.31 71 SER A O 1
ATOM 595 N N . VAL A 1 72 ? 1.890 -8.554 6.170 1.00 91.00 72 VAL A N 1
ATOM 596 C CA . VAL A 1 72 ? 0.508 -9.050 6.111 1.00 91.00 72 VAL A CA 1
ATOM 597 C C . VAL A 1 72 ? -0.455 -8.192 6.942 1.00 91.00 72 VAL A C 1
ATOM 599 O O . VAL A 1 72 ? -1.644 -8.167 6.635 1.00 91.00 72 VAL A O 1
ATOM 602 N N . SER A 1 73 ? 0.029 -7.445 7.942 1.00 93.19 73 SER A N 1
ATOM 603 C CA . SER A 1 73 ? -0.819 -6.562 8.751 1.00 93.19 73 SER A CA 1
ATOM 604 C C . SER A 1 73 ? -1.169 -5.229 8.076 1.00 93.19 73 SER A C 1
ATOM 606 O O . SER A 1 73 ? -2.019 -4.497 8.587 1.00 93.19 73 SER A O 1
ATOM 608 N N . SER A 1 74 ? -0.576 -4.913 6.916 1.00 95.44 74 SER A N 1
ATOM 609 C CA . SER A 1 74 ? -0.897 -3.693 6.166 1.00 95.44 74 SER A CA 1
ATOM 610 C C . SER A 1 74 ? -2.097 -3.867 5.244 1.00 95.44 74 SER A C 1
ATOM 612 O O . SER A 1 74 ? -2.092 -4.659 4.294 1.00 95.44 74 SER A O 1
ATOM 614 N N . PHE A 1 75 ? -3.117 -3.056 5.506 1.00 96.88 75 PHE A N 1
ATOM 615 C CA . PHE A 1 75 ? -4.316 -2.933 4.699 1.00 96.88 75 PHE A CA 1
ATOM 616 C C . PHE A 1 75 ? -4.036 -2.254 3.355 1.00 96.88 75 PHE A C 1
ATOM 618 O O . PHE A 1 75 ? -4.577 -2.674 2.333 1.00 96.88 75 PHE A O 1
ATOM 625 N N . VAL A 1 76 ? -3.129 -1.274 3.318 1.00 97.25 76 VAL A N 1
ATOM 626 C CA . VAL A 1 76 ? -2.680 -0.640 2.066 1.00 97.25 76 VAL A CA 1
ATOM 627 C C . VAL A 1 76 ? -2.033 -1.674 1.140 1.00 97.25 76 VAL A C 1
ATOM 629 O O . VAL A 1 76 ? -2.386 -1.764 -0.036 1.00 97.25 76 VAL A O 1
ATOM 632 N N . LEU A 1 77 ? -1.138 -2.518 1.667 1.00 95.62 77 LEU A N 1
ATOM 633 C CA . LEU A 1 77 ? -0.506 -3.590 0.886 1.00 95.62 77 LEU A CA 1
ATOM 634 C C . LEU A 1 77 ? -1.503 -4.679 0.458 1.00 95.62 77 LEU A C 1
ATOM 636 O O . LEU A 1 77 ? -1.345 -5.266 -0.616 1.00 95.62 77 LEU A O 1
ATOM 640 N N . TYR A 1 78 ? -2.536 -4.936 1.265 1.00 95.75 78 TYR A N 1
ATOM 641 C CA . TYR A 1 78 ? -3.662 -5.784 0.872 1.00 95.75 78 TYR A CA 1
ATOM 642 C C . TYR A 1 78 ? -4.431 -5.186 -0.318 1.00 95.75 78 TYR A C 1
ATOM 644 O O . TYR A 1 78 ? -4.632 -5.884 -1.309 1.00 95.75 78 TYR A O 1
ATOM 652 N N . LYS A 1 79 ? -4.777 -3.890 -0.288 1.00 96.50 79 LYS A N 1
ATOM 653 C CA . LYS A 1 79 ? -5.479 -3.214 -1.398 1.00 96.50 79 LYS A CA 1
ATOM 654 C C . LYS A 1 79 ? -4.660 -3.169 -2.686 1.00 96.50 79 LYS A C 1
ATOM 656 O O . LYS A 1 79 ? -5.209 -3.398 -3.758 1.00 96.50 79 LYS A O 1
ATOM 661 N N . ILE A 1 80 ? -3.346 -2.965 -2.589 1.00 95.88 80 ILE A N 1
ATOM 662 C CA . ILE A 1 80 ? -2.431 -3.037 -3.742 1.00 95.88 80 ILE A CA 1
ATOM 663 C C . ILE A 1 80 ? -2.378 -4.459 -4.336 1.00 95.88 80 ILE A C 1
ATOM 665 O O . ILE A 1 80 ? -2.106 -4.628 -5.522 1.00 95.88 80 ILE A O 1
ATOM 669 N N . GLY A 1 81 ? -2.676 -5.493 -3.542 1.00 93.50 81 GLY A N 1
ATOM 670 C CA . GLY A 1 81 ? -2.649 -6.895 -3.966 1.00 93.50 81 GLY A CA 1
ATOM 671 C C . GLY A 1 81 ? -1.318 -7.602 -3.698 1.00 93.50 81 GLY A C 1
ATOM 672 O O . GLY A 1 81 ? -1.082 -8.692 -4.221 1.00 93.50 81 GLY A O 1
ATOM 673 N N . ILE A 1 82 ? -0.449 -7.011 -2.872 1.00 93.56 82 ILE A N 1
ATOM 674 C CA . ILE A 1 82 ? 0.768 -7.672 -2.379 1.00 93.56 82 ILE A CA 1
ATOM 675 C C . ILE A 1 82 ? 0.387 -8.833 -1.456 1.00 93.56 82 ILE A C 1
ATOM 677 O O . ILE A 1 82 ? 0.888 -9.945 -1.620 1.00 93.56 82 ILE A O 1
ATOM 681 N N . ASN A 1 83 ? -0.536 -8.585 -0.524 1.00 90.88 83 ASN A N 1
ATOM 682 C CA . ASN A 1 83 ? -1.073 -9.592 0.388 1.00 90.88 83 ASN A CA 1
ATOM 683 C C . ASN A 1 83 ? -2.476 -10.013 -0.054 1.00 90.88 83 ASN A C 1
ATOM 685 O O . ASN A 1 83 ? -3.233 -9.192 -0.564 1.00 90.88 83 ASN A O 1
ATOM 689 N N . ARG A 1 84 ? -2.861 -11.269 0.203 1.00 88.00 84 ARG A N 1
ATOM 690 C CA . ARG A 1 84 ? -4.247 -11.737 -0.038 1.00 88.00 84 ARG A CA 1
ATOM 691 C C . ARG A 1 84 ? -5.091 -11.887 1.227 1.00 88.00 84 ARG A C 1
ATOM 693 O O . ARG A 1 84 ? -6.243 -12.297 1.150 1.00 88.00 84 ARG A O 1
ATOM 700 N N . ILE A 1 85 ? -4.516 -11.585 2.384 1.00 89.50 85 ILE A N 1
ATOM 701 C CA . ILE A 1 85 ? -5.179 -11.667 3.685 1.00 89.50 85 ILE A CA 1
ATOM 702 C C . ILE A 1 85 ? -5.655 -10.263 4.047 1.00 89.50 85 ILE A C 1
ATOM 704 O O . ILE A 1 85 ? -4.846 -9.340 4.037 1.00 89.50 85 ILE A O 1
ATOM 708 N N . ASN A 1 86 ? -6.942 -10.108 4.366 1.00 92.44 86 ASN A N 1
ATOM 709 C CA . ASN A 1 86 ? -7.492 -8.836 4.832 1.00 92.44 86 ASN A CA 1
ATOM 710 C C . ASN A 1 86 ? -7.133 -8.627 6.319 1.00 92.44 86 ASN A C 1
ATOM 712 O O . ASN A 1 86 ? -7.704 -9.311 7.172 1.00 92.44 86 ASN A O 1
ATOM 716 N N . PRO A 1 87 ? -6.231 -7.691 6.666 1.00 93.69 87 PRO A N 1
ATOM 717 C CA . PRO A 1 87 ? -5.798 -7.502 8.047 1.00 93.69 87 PRO A CA 1
ATOM 718 C C . PRO A 1 87 ? -6.878 -6.913 8.957 1.00 93.69 87 PRO A C 1
ATOM 720 O O . PRO A 1 87 ? -6.810 -7.135 10.161 1.00 93.69 87 PRO A O 1
ATOM 723 N N . ILE A 1 88 ? -7.886 -6.214 8.418 1.00 93.44 88 ILE A N 1
ATOM 724 C CA . ILE A 1 88 ? -9.016 -5.711 9.215 1.00 93.44 88 ILE A CA 1
ATOM 725 C C . ILE A 1 88 ? -9.843 -6.892 9.723 1.00 93.44 88 ILE A C 1
ATOM 727 O O . ILE A 1 88 ? -10.157 -6.958 10.908 1.00 93.44 88 ILE A O 1
ATOM 731 N N . TYR A 1 89 ? -10.130 -7.863 8.850 1.00 92.31 89 TYR A N 1
ATOM 732 C CA . TYR A 1 89 ? -10.898 -9.057 9.213 1.00 92.31 89 TYR A CA 1
ATOM 733 C C . TYR A 1 89 ? -10.228 -9.853 10.343 1.00 92.31 89 TYR A C 1
ATOM 735 O O . TYR A 1 89 ? -10.894 -10.295 11.274 1.00 92.31 89 TYR A O 1
ATOM 743 N N . TYR A 1 90 ? -8.900 -9.987 10.295 1.00 91.06 90 TYR A N 1
ATOM 744 C CA . TYR A 1 90 ? -8.123 -10.688 11.323 1.00 91.06 90 TYR A CA 1
ATOM 745 C C . TYR A 1 90 ? -7.658 -9.785 12.474 1.00 91.06 90 TYR A C 1
ATOM 747 O O . TYR A 1 90 ? -6.921 -10.249 13.339 1.00 91.06 90 TYR A O 1
ATOM 755 N N . SER A 1 91 ? -8.076 -8.513 12.498 1.00 90.88 91 SER A N 1
ATOM 756 C CA . SER A 1 91 ? -7.674 -7.527 13.512 1.00 90.88 91 SER A CA 1
ATOM 757 C C . SER A 1 91 ? -6.152 -7.445 13.715 1.00 90.88 91 SER A C 1
ATOM 759 O O . SER A 1 91 ? -5.672 -7.296 14.836 1.00 90.88 91 SER A O 1
ATOM 761 N N . LEU A 1 92 ? -5.382 -7.562 12.628 1.00 91.00 92 LEU A N 1
ATOM 762 C CA . LEU A 1 92 ? -3.923 -7.480 12.678 1.00 91.00 92 LEU A CA 1
ATOM 763 C C . LEU A 1 92 ? -3.487 -6.034 12.903 1.00 91.00 92 LEU A C 1
ATOM 765 O O . LEU A 1 92 ? -3.990 -5.106 12.253 1.00 91.00 9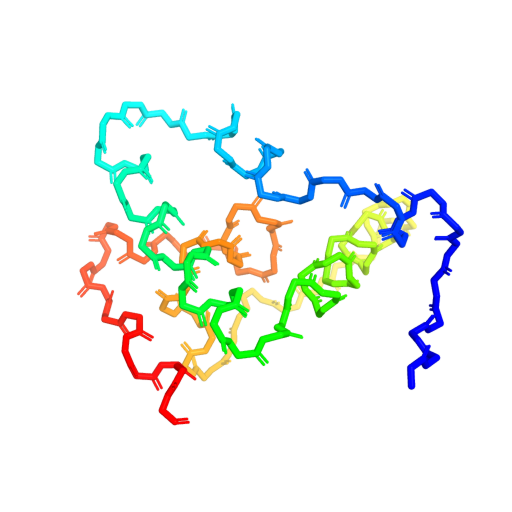2 LEU A O 1
ATOM 769 N N . ASP A 1 93 ? -2.514 -5.842 13.788 1.00 88.44 93 ASP A N 1
ATOM 770 C CA . ASP A 1 93 ? -1.976 -4.521 14.075 1.00 88.44 93 ASP A CA 1
ATOM 771 C C . ASP A 1 93 ? -0.920 -4.125 13.035 1.00 88.44 93 ASP A C 1
ATOM 773 O O . ASP A 1 93 ? 0.117 -4.769 12.861 1.00 88.44 93 ASP A O 1
ATOM 777 N N . PHE A 1 94 ? -1.189 -3.031 12.329 1.00 89.06 94 PHE A N 1
ATOM 778 C CA . PHE A 1 94 ? -0.252 -2.459 11.370 1.00 89.06 94 PHE A CA 1
ATOM 779 C C . PHE A 1 94 ? 1.013 -1.904 12.037 1.00 89.06 94 PHE A C 1
ATOM 781 O O . PHE A 1 94 ? 2.068 -1.846 11.402 1.00 89.06 94 PHE A O 1
ATOM 788 N N . SER A 1 95 ? 0.945 -1.531 13.318 1.00 84.38 95 SER A N 1
ATOM 789 C CA . SER A 1 95 ? 2.099 -1.008 14.049 1.00 84.38 95 SER A CA 1
ATOM 790 C C . SER A 1 95 ? 3.261 -2.009 14.101 1.00 84.38 95 SER A C 1
ATOM 792 O O . SER A 1 95 ? 4.418 -1.599 14.134 1.00 84.38 95 SER A O 1
ATOM 794 N N . GLU A 1 96 ? 2.980 -3.314 14.014 1.00 80.56 96 GLU A N 1
ATOM 795 C CA . GLU A 1 96 ? 4.001 -4.366 13.948 1.00 80.56 96 GLU A CA 1
ATOM 796 C C . GLU A 1 96 ? 4.824 -4.335 12.652 1.00 80.56 96 GLU A C 1
ATOM 798 O O . GLU A 1 96 ? 5.947 -4.842 12.623 1.00 80.56 96 GLU A O 1
ATOM 803 N N . PHE A 1 97 ? 4.289 -3.751 11.577 1.00 83.38 97 PHE A N 1
ATOM 804 C CA . PHE A 1 97 ? 4.968 -3.669 10.287 1.00 83.38 97 PHE A CA 1
ATOM 805 C C . PHE A 1 97 ? 5.885 -2.449 10.164 1.00 83.38 97 PHE A C 1
ATOM 807 O O . PHE A 1 97 ? 6.986 -2.576 9.637 1.00 83.38 97 PHE A O 1
ATOM 814 N N . LEU A 1 98 ? 5.447 -1.280 10.647 1.00 78.69 98 LEU A N 1
ATOM 815 C CA . LEU A 1 98 ? 6.179 -0.007 10.526 1.00 78.69 98 LEU A CA 1
ATOM 816 C C . LEU A 1 98 ? 7.028 0.365 11.760 1.00 78.69 98 LEU A C 1
ATOM 818 O O . LEU A 1 98 ? 7.317 1.555 11.969 1.00 78.69 98 LEU A O 1
ATOM 822 N N . ARG A 1 99 ? 7.393 -0.633 12.573 1.00 69.38 99 ARG A N 1
ATOM 823 C CA . ARG A 1 99 ? 8.356 -0.494 13.677 1.00 69.38 99 ARG A CA 1
ATOM 824 C C . ARG A 1 99 ? 9.775 -0.227 13.189 1.00 69.38 99 ARG A C 1
ATOM 826 O O . ARG A 1 99 ? 10.157 -0.767 12.129 1.00 69.38 99 ARG A O 1
#

Foldseek 3Di:
DDDPDDPCLQPDPLLVVLCVLDDDDVLNVLSVVVVVLCVVVVNVSVLSSLLRVLVVCVVVVHDDDQDDDLVQLRQSSCSSRVHVHRNVVVVRDNVRVSD

Organism: NCBI:txid408172

InterPro domains:
  IPR011708 Bacterial DNA polymerase III, alpha subunit, NTPase domain [PF07733] (28-98)